Protein AF-A0A926ZAR1-F1 (afdb_monomer_lite)

Secondary structure (DSSP, 8-state):
------PPP--------------------PPPPHHHHSPSPPB-S--HHHHHHHHHTT---SEEEEEE-TTHHHH-EEEEEEESSSSSEEEEEEEGGGTEEEEEEP--TTS----

Structure (mmCIF, N/CA/C/O backbone):
data_AF-A0A926ZAR1-F1
#
_entry.id   AF-A0A926ZAR1-F1
#
loop_
_atom_site.group_PDB
_atom_site.id
_atom_site.type_symbol
_atom_site.label_atom_id
_atom_site.label_alt_id
_atom_site.label_comp_id
_atom_site.label_asym_id
_atom_site.label_entity_id
_atom_site.label_seq_id
_atom_site.pdbx_PDB_ins_code
_atom_site.Cartn_x
_atom_site.Cartn_y
_atom_site.Cartn_z
_atom_site.occupancy
_atom_site.B_iso_or_equiv
_atom_site.auth_seq_id
_atom_site.auth_comp_id
_atom_site.auth_asym_id
_atom_site.auth_atom_id
_atom_site.pdbx_PDB_model_num
ATOM 1 N N . MET A 1 1 ? -16.109 -22.751 -5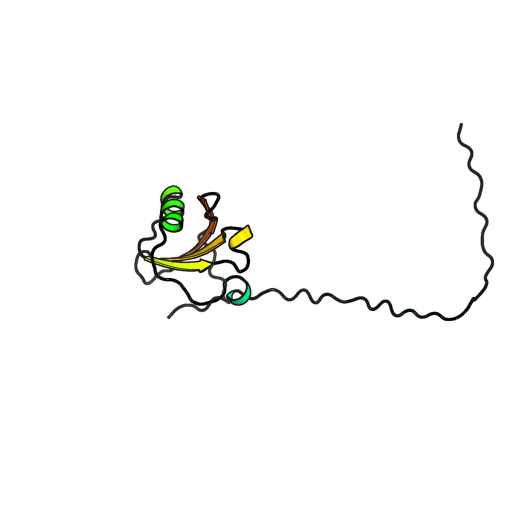6.546 1.00 42.16 1 MET A N 1
ATOM 2 C CA . MET A 1 1 ? -15.510 -23.879 -57.292 1.00 42.16 1 MET A CA 1
ATOM 3 C C . MET A 1 1 ? -14.174 -24.215 -56.650 1.00 42.16 1 MET A C 1
ATOM 5 O O . MET A 1 1 ? -13.251 -23.416 -56.722 1.00 42.16 1 MET A O 1
ATOM 9 N N . GLN A 1 2 ? -14.122 -25.330 -55.922 1.00 43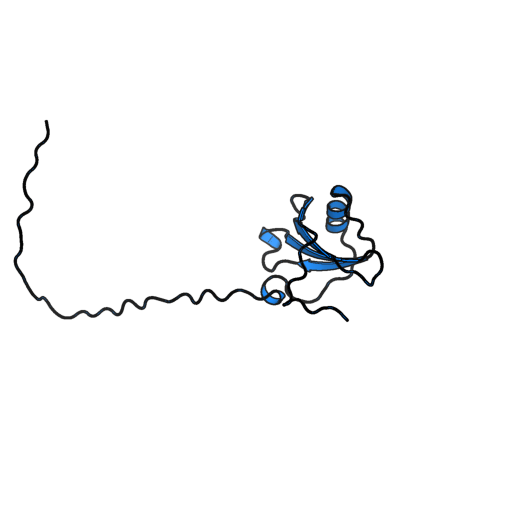.56 2 GLN A N 1
ATOM 10 C CA . GLN A 1 2 ? -12.925 -25.839 -55.253 1.00 43.56 2 GLN 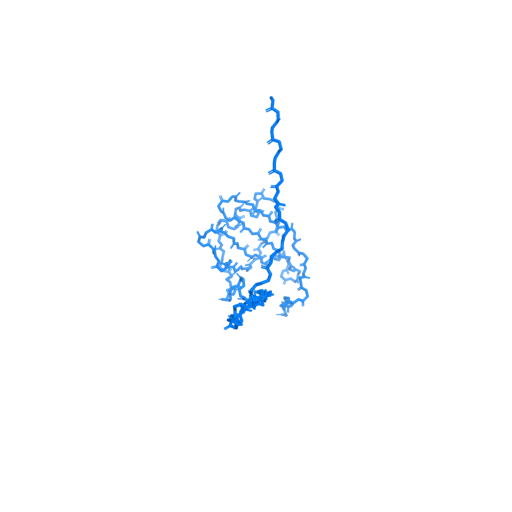A CA 1
ATOM 11 C C . GLN A 1 2 ? -12.021 -26.514 -56.289 1.00 43.56 2 GLN A C 1
ATOM 13 O O . GLN A 1 2 ? -12.515 -27.287 -57.109 1.00 43.56 2 GLN A O 1
ATOM 18 N N . LYS A 1 3 ? -10.711 -26.258 -56.248 1.00 42.03 3 LYS A N 1
ATOM 19 C CA . LYS A 1 3 ? -9.734 -27.067 -56.980 1.00 42.03 3 LYS A CA 1
ATOM 20 C C . LYS A 1 3 ? -8.654 -27.532 -56.014 1.00 42.03 3 LYS A C 1
ATOM 22 O O . LYS A 1 3 ? -7.737 -26.796 -55.675 1.00 42.03 3 LYS A O 1
ATOM 27 N N . ALA A 1 4 ? -8.842 -28.756 -55.539 1.00 46.53 4 ALA A N 1
ATOM 28 C CA . ALA A 1 4 ? -7.817 -29.545 -54.887 1.00 46.53 4 ALA A CA 1
ATOM 29 C C . ALA A 1 4 ? -6.833 -30.049 -55.950 1.00 46.53 4 ALA A C 1
ATOM 31 O O . ALA A 1 4 ? -7.262 -30.610 -56.957 1.00 46.53 4 ALA A O 1
ATOM 32 N N . THR A 1 5 ? -5.533 -29.898 -55.707 1.00 51.47 5 THR A N 1
ATOM 33 C CA . THR A 1 5 ? -4.490 -30.669 -56.395 1.00 51.47 5 THR A CA 1
ATOM 34 C C . THR A 1 5 ? -3.337 -30.949 -55.435 1.00 51.47 5 THR A C 1
ATOM 36 O O . THR A 1 5 ? -2.491 -30.095 -55.198 1.00 51.47 5 THR A O 1
ATOM 39 N N . ASN A 1 6 ? -3.383 -32.151 -54.858 1.00 43.41 6 ASN A N 1
ATOM 40 C CA . ASN A 1 6 ? -2.297 -33.124 -54.704 1.00 43.41 6 ASN A CA 1
ATOM 41 C C . ASN A 1 6 ? -0.868 -32.589 -54.502 1.00 43.41 6 ASN A C 1
ATOM 43 O O . ASN A 1 6 ? -0.210 -32.160 -55.447 1.00 43.41 6 ASN A O 1
ATOM 47 N N . PHE A 1 7 ? -0.362 -32.751 -53.278 1.00 43.50 7 PHE A N 1
ATOM 48 C CA . PHE A 1 7 ? 1.048 -32.599 -52.922 1.00 43.50 7 PHE A CA 1
ATOM 49 C C . PHE A 1 7 ? 1.712 -33.990 -52.936 1.00 43.50 7 PHE A C 1
ATOM 51 O O . PHE A 1 7 ? 1.273 -34.860 -52.177 1.00 43.50 7 PHE A O 1
ATOM 58 N N . PRO A 1 8 ? 2.706 -34.261 -53.804 1.00 52.62 8 PRO A N 1
ATOM 59 C CA . PRO A 1 8 ? 3.297 -35.583 -53.903 1.00 52.62 8 PRO A CA 1
ATOM 60 C C . PRO A 1 8 ? 4.355 -35.834 -52.825 1.00 52.62 8 PRO A C 1
ATOM 62 O O . PRO A 1 8 ? 5.035 -34.951 -52.308 1.00 52.62 8 PRO A O 1
ATOM 65 N N . TRP A 1 9 ? 4.441 -37.115 -52.513 1.00 41.00 9 TRP A N 1
ATOM 66 C CA . TRP A 1 9 ? 5.226 -37.783 -51.496 1.00 41.00 9 TRP A CA 1
ATOM 67 C C . TRP A 1 9 ? 6.714 -37.874 -51.896 1.00 41.00 9 TRP A C 1
ATOM 69 O O . TRP A 1 9 ? 7.018 -38.219 -53.031 1.00 41.00 9 TRP A O 1
ATOM 79 N N . ARG A 1 10 ? 7.604 -37.637 -50.919 1.00 46.75 10 ARG A N 1
ATOM 80 C CA . ARG A 1 10 ? 8.949 -38.223 -50.704 1.00 46.75 10 ARG A CA 1
ATOM 81 C C . ARG A 1 10 ? 9.940 -38.273 -51.879 1.00 46.75 10 ARG A C 1
ATOM 83 O O . ARG A 1 10 ? 9.787 -39.056 -52.805 1.00 46.75 10 ARG A O 1
ATOM 90 N N . SER A 1 11 ? 11.106 -37.658 -51.681 1.00 48.62 11 SER A N 1
ATOM 91 C CA . SER A 1 11 ? 12.387 -38.333 -51.935 1.00 48.62 11 SER A CA 1
ATOM 92 C C . SER A 1 11 ? 13.492 -37.717 -51.088 1.00 48.62 11 SER A C 1
ATOM 94 O O . SER A 1 11 ? 13.691 -36.506 -51.055 1.00 48.62 11 SER A O 1
ATOM 96 N N . SER A 1 12 ? 14.151 -38.602 -50.352 1.00 55.44 12 SER A N 1
ATOM 97 C CA . SER A 1 12 ? 15.255 -38.353 -49.444 1.00 55.44 12 SER A CA 1
ATOM 98 C C . SER A 1 12 ? 16.437 -37.707 -50.152 1.00 55.44 12 SER A C 1
ATOM 100 O O . SER A 1 12 ? 16.944 -38.257 -51.125 1.00 55.44 12 SER A O 1
ATOM 102 N N . VAL A 1 13 ? 16.962 -36.630 -49.574 1.00 55.12 13 VAL A N 1
ATOM 103 C CA . VAL A 1 13 ? 18.385 -36.319 -49.688 1.00 55.12 13 VAL A CA 1
ATOM 104 C C . VAL A 1 13 ? 18.877 -35.951 -48.293 1.00 55.12 13 VAL A C 1
ATOM 106 O O . VAL A 1 13 ? 18.523 -34.910 -47.744 1.00 55.12 13 VAL A O 1
ATOM 109 N N . CYS A 1 14 ? 19.655 -36.856 -47.696 1.00 50.53 14 CYS A N 1
ATOM 110 C CA . CYS A 1 14 ? 20.461 -36.585 -46.513 1.00 50.53 14 CYS A CA 1
ATOM 111 C C . CYS A 1 14 ? 21.520 -35.543 -46.884 1.00 50.53 14 CYS A C 1
ATOM 113 O O . CYS A 1 14 ? 22.617 -35.893 -47.312 1.00 50.53 14 CYS A O 1
ATOM 115 N N . PHE A 1 15 ? 21.189 -34.266 -46.722 1.00 48.56 15 PHE A N 1
ATOM 116 C CA . PHE A 1 15 ? 22.176 -33.199 -46.705 1.00 48.56 15 PHE A CA 1
ATOM 117 C C . PHE A 1 15 ? 22.531 -32.877 -45.253 1.00 48.56 15 PHE A C 1
ATOM 119 O O . PHE A 1 15 ? 21.759 -32.270 -44.522 1.00 48.56 15 PHE A O 1
ATOM 126 N N . LEU A 1 16 ? 23.706 -33.378 -44.872 1.00 47.19 16 LEU A N 1
ATOM 127 C CA . LEU A 1 16 ? 24.698 -32.733 -44.014 1.00 47.19 16 LEU A CA 1
ATOM 128 C C . LEU A 1 16 ? 24.185 -32.049 -42.732 1.00 47.19 16 LEU A C 1
ATOM 130 O O . LEU A 1 16 ? 23.745 -30.907 -42.733 1.00 47.19 16 LEU A O 1
ATOM 134 N N . LEU A 1 17 ? 24.371 -32.769 -41.620 1.00 51.12 17 LEU A N 1
ATOM 135 C CA . LEU A 1 17 ? 24.924 -32.281 -40.349 1.00 51.12 17 LEU A CA 1
ATOM 136 C C . LEU A 1 17 ? 25.028 -30.749 -40.203 1.00 51.12 17 LEU A C 1
ATOM 138 O O . LEU A 1 17 ? 26.083 -30.157 -40.408 1.00 51.12 17 LEU A O 1
ATOM 142 N N . ALA A 1 18 ? 23.959 -30.138 -39.709 1.00 53.75 18 ALA A N 1
ATOM 143 C CA . ALA A 1 18 ? 24.053 -28.954 -38.870 1.00 53.75 18 ALA A CA 1
ATOM 144 C C . ALA A 1 18 ? 23.188 -29.217 -37.638 1.00 53.75 18 ALA A C 1
ATOM 146 O O . ALA A 1 18 ? 22.014 -28.860 -37.576 1.00 53.75 18 ALA A O 1
ATOM 147 N N . ILE A 1 19 ? 23.768 -29.919 -36.664 1.00 56.94 19 ILE A N 1
ATOM 148 C CA . ILE A 1 19 ? 23.223 -29.990 -35.311 1.00 56.94 19 ILE A CA 1
ATOM 149 C C . ILE A 1 19 ? 23.408 -28.583 -34.743 1.00 56.94 19 ILE A C 1
ATOM 151 O O . ILE A 1 19 ? 24.422 -28.286 -34.121 1.00 56.94 19 ILE A O 1
ATOM 155 N N . VAL A 1 20 ? 22.481 -27.673 -35.033 1.00 60.72 20 VAL A N 1
ATOM 156 C CA . VAL A 1 20 ? 22.375 -26.440 -34.261 1.00 60.72 20 VAL A CA 1
ATOM 157 C C . VAL A 1 20 ? 21.841 -26.904 -32.914 1.00 60.72 20 VAL A C 1
ATOM 159 O O . VAL A 1 20 ? 20.702 -27.379 -32.872 1.00 60.72 20 VAL A O 1
ATOM 162 N N . PRO A 1 21 ? 22.615 -26.851 -31.814 1.00 52.34 21 PRO A N 1
ATOM 163 C CA . PRO A 1 21 ? 21.989 -27.013 -30.524 1.00 52.34 21 PRO A CA 1
ATOM 164 C C . PRO A 1 21 ? 21.001 -25.854 -30.438 1.00 52.34 21 PRO A C 1
ATOM 166 O O . PRO A 1 21 ? 21.402 -24.691 -30.366 1.00 52.34 21 PRO A O 1
ATOM 169 N N . LEU A 1 22 ? 19.699 -26.157 -30.487 1.00 57.84 22 LEU A N 1
ATOM 170 C CA . LEU A 1 22 ? 18.726 -25.291 -29.852 1.00 57.84 22 LEU A CA 1
ATOM 171 C C . LEU A 1 22 ? 19.185 -25.228 -28.397 1.00 57.84 22 LEU A C 1
ATOM 173 O O . LEU A 1 22 ? 18.844 -26.089 -27.585 1.00 57.84 22 LEU A O 1
ATOM 177 N N . LEU A 1 23 ? 20.013 -24.227 -28.092 1.00 57.47 23 LEU A N 1
ATOM 178 C CA . LEU A 1 23 ? 20.205 -23.676 -26.765 1.00 57.47 23 LEU A CA 1
ATOM 179 C C . LEU A 1 23 ? 18.828 -23.165 -26.362 1.00 57.47 23 LEU A C 1
ATOM 181 O O . LEU A 1 23 ? 18.501 -21.985 -26.468 1.00 57.47 23 LEU A O 1
ATOM 185 N N . THR A 1 24 ? 17.993 -24.126 -25.980 1.00 62.56 24 THR A N 1
ATOM 186 C CA . THR A 1 24 ? 16.739 -23.939 -25.290 1.00 62.56 24 THR A CA 1
ATOM 187 C C . THR A 1 24 ? 17.180 -23.291 -23.999 1.00 62.56 24 THR A C 1
ATOM 189 O O . THR A 1 24 ? 17.632 -23.955 -23.068 1.00 62.56 24 THR A O 1
ATOM 192 N N . THR A 1 25 ? 17.206 -21.963 -24.011 1.00 63.56 25 THR A N 1
ATOM 193 C CA . THR A 1 25 ? 17.470 -21.156 -22.836 1.00 63.56 25 THR A CA 1
ATOM 194 C C . THR A 1 25 ? 16.299 -21.439 -21.923 1.00 63.56 25 THR A C 1
ATOM 196 O O . THR A 1 25 ? 15.235 -20.834 -22.029 1.00 63.56 25 THR A O 1
ATOM 199 N N . CYS A 1 26 ? 16.478 -22.441 -21.068 1.00 61.38 26 CYS A N 1
ATOM 200 C CA . CYS A 1 26 ? 15.610 -22.677 -19.941 1.00 61.38 26 CYS A CA 1
ATOM 201 C C . CYS A 1 26 ? 15.719 -21.403 -19.104 1.00 61.38 26 CYS A C 1
ATOM 203 O O . CYS A 1 26 ? 16.695 -21.197 -18.382 1.00 61.38 26 CYS A O 1
ATOM 205 N N . ARG A 1 27 ? 14.775 -20.476 -19.289 1.00 64.81 27 ARG A N 1
ATOM 206 C CA . ARG A 1 27 ? 14.581 -19.374 -18.355 1.00 64.81 27 ARG A CA 1
ATOM 207 C C . ARG A 1 27 ? 14.174 -20.065 -17.062 1.00 64.81 27 ARG A C 1
ATOM 209 O O . ARG A 1 27 ? 13.041 -20.516 -16.928 1.00 64.81 27 ARG A O 1
ATOM 216 N N . LEU A 1 28 ? 15.132 -20.240 -16.155 1.00 62.44 28 LEU A N 1
ATOM 217 C CA . LEU A 1 28 ? 14.830 -20.625 -14.790 1.00 62.44 28 LEU A CA 1
ATOM 218 C C . LEU A 1 28 ? 13.956 -19.498 -14.241 1.00 62.44 28 LEU A C 1
ATOM 220 O O . LEU A 1 28 ? 14.456 -18.414 -13.938 1.00 62.44 28 LEU A O 1
ATOM 224 N N . ASN A 1 29 ? 12.645 -19.724 -14.196 1.00 68.19 29 ASN A N 1
ATOM 225 C CA . ASN A 1 29 ? 11.705 -18.806 -13.572 1.00 68.19 29 ASN A CA 1
ATOM 226 C C . ASN A 1 29 ? 11.934 -18.887 -12.064 1.00 68.19 29 ASN A C 1
ATOM 228 O O . ASN A 1 29 ? 11.259 -19.620 -11.345 1.00 68.19 29 ASN A O 1
ATOM 232 N N . ARG A 1 30 ? 12.960 -18.174 -11.597 1.00 82.19 30 ARG A N 1
ATOM 233 C CA . ARG A 1 30 ? 13.195 -17.957 -10.179 1.00 82.19 30 ARG A CA 1
ATOM 234 C C . ARG A 1 30 ? 12.062 -17.078 -9.662 1.00 82.19 30 ARG A C 1
ATOM 236 O O . ARG A 1 30 ? 11.887 -15.959 -10.140 1.00 82.19 30 ARG A O 1
ATOM 243 N N . ALA A 1 31 ? 11.307 -17.588 -8.694 1.00 81.31 31 ALA A N 1
ATOM 244 C CA . ALA A 1 31 ? 10.401 -16.756 -7.919 1.00 81.31 31 ALA A CA 1
ATOM 245 C C . ALA A 1 31 ? 11.232 -15.685 -7.197 1.00 81.31 31 ALA A C 1
ATOM 247 O O . ALA A 1 31 ? 12.212 -16.018 -6.526 1.00 81.31 31 ALA A O 1
ATOM 248 N N . MET A 1 32 ? 10.876 -14.414 -7.387 1.00 84.88 32 MET A N 1
ATOM 249 C CA . MET A 1 32 ? 11.508 -13.322 -6.650 1.00 84.88 32 MET A CA 1
ATOM 250 C C . MET A 1 32 ? 11.124 -13.416 -5.176 1.00 84.88 32 MET A C 1
ATOM 252 O O . MET A 1 32 ? 9.988 -13.757 -4.844 1.00 84.88 32 MET A O 1
ATOM 256 N N . THR A 1 33 ? 12.076 -13.125 -4.296 1.00 89.06 33 THR A N 1
ATOM 257 C CA . THR A 1 33 ? 11.823 -13.086 -2.853 1.00 89.06 33 THR A CA 1
ATOM 258 C C . THR A 1 33 ? 11.122 -11.786 -2.462 1.00 89.06 33 THR A C 1
ATOM 260 O O . THR A 1 33 ? 11.142 -10.801 -3.204 1.00 89.06 33 THR A O 1
ATOM 263 N N . PHE A 1 34 ? 10.527 -11.744 -1.267 1.00 88.69 34 PHE A N 1
ATOM 264 C CA . PHE A 1 34 ? 9.911 -10.519 -0.756 1.00 88.69 34 PHE A CA 1
ATOM 265 C C . PHE A 1 34 ? 10.884 -9.337 -0.734 1.00 88.69 34 PHE A C 1
ATOM 267 O O . PHE A 1 34 ? 10.513 -8.252 -1.160 1.00 88.69 34 PHE A O 1
ATOM 274 N N . ASP A 1 35 ? 12.125 -9.536 -0.287 1.00 91.81 35 ASP A N 1
ATOM 275 C CA . ASP A 1 35 ? 13.122 -8.459 -0.235 1.00 91.81 35 ASP A CA 1
ATOM 276 C C . ASP A 1 35 ? 13.596 -8.011 -1.628 1.00 91.81 35 ASP A C 1
ATOM 278 O O . ASP A 1 35 ? 14.121 -6.910 -1.767 1.00 91.81 35 ASP A O 1
ATOM 282 N N . GLU A 1 36 ? 13.403 -8.824 -2.669 1.00 92.56 36 GLU A N 1
ATOM 283 C CA . GLU A 1 36 ? 13.640 -8.401 -4.053 1.00 92.56 36 GLU A CA 1
ATOM 284 C C . GLU A 1 36 ? 12.472 -7.568 -4.591 1.00 92.56 36 GLU A C 1
ATOM 286 O O . GLU A 1 36 ? 12.689 -6.574 -5.279 1.00 92.56 36 GLU A O 1
ATOM 291 N N . ILE A 1 37 ? 11.235 -7.943 -4.255 1.00 94.00 37 ILE A N 1
ATOM 292 C CA . ILE A 1 37 ? 10.022 -7.239 -4.694 1.00 94.00 37 ILE A CA 1
ATOM 293 C C . ILE A 1 37 ? 9.817 -5.941 -3.898 1.00 94.00 37 ILE A C 1
ATOM 295 O O . ILE A 1 37 ? 9.459 -4.913 -4.470 1.00 94.00 37 ILE A O 1
ATOM 299 N N . TYR A 1 38 ? 10.071 -5.968 -2.593 1.00 94.38 38 TYR A N 1
ATOM 300 C CA . TYR A 1 38 ? 9.935 -4.860 -1.650 1.00 94.38 38 TYR A CA 1
ATOM 301 C C . TYR A 1 38 ? 11.263 -4.646 -0.916 1.00 94.38 38 TYR A C 1
ATOM 303 O O . TYR A 1 38 ? 11.434 -5.089 0.231 1.00 94.38 38 TYR A O 1
ATOM 311 N N . PRO A 1 39 ? 12.219 -3.959 -1.560 1.00 94.62 39 PRO A N 1
ATOM 312 C CA . PRO A 1 39 ? 13.555 -3.798 -1.016 1.00 94.62 39 PRO A CA 1
ATOM 313 C C . PRO A 1 39 ? 13.564 -3.060 0.331 1.00 94.62 39 PRO A C 1
ATOM 315 O O . PRO A 1 39 ? 12.761 -2.143 0.552 1.00 94.62 39 PRO A O 1
ATOM 318 N N . PRO A 1 40 ? 14.472 -3.438 1.249 1.00 93.31 40 PRO A N 1
ATOM 319 C CA . PRO A 1 40 ? 14.697 -2.705 2.490 1.00 93.31 40 PRO A CA 1
ATOM 320 C C . PRO A 1 40 ? 15.213 -1.273 2.222 1.00 93.31 40 PRO A C 1
ATOM 322 O O . PRO A 1 40 ? 15.711 -0.985 1.132 1.00 93.31 40 PRO A O 1
ATOM 325 N N . PRO A 1 41 ? 15.159 -0.364 3.216 1.00 93.25 41 PRO A N 1
ATOM 326 C CA . PRO A 1 41 ? 14.666 -0.560 4.581 1.00 93.25 41 PRO A CA 1
ATOM 327 C C . PRO A 1 41 ? 13.154 -0.328 4.720 1.00 93.25 41 PRO A C 1
ATOM 329 O O . PRO A 1 41 ? 12.510 0.298 3.878 1.00 93.25 41 PRO A O 1
ATOM 332 N N . TRP A 1 42 ? 12.595 -0.790 5.841 1.00 93.19 42 TRP A N 1
ATOM 333 C CA . TRP A 1 42 ? 11.269 -0.354 6.276 1.00 93.19 42 TRP A CA 1
ATOM 334 C C . TRP A 1 42 ? 11.274 1.147 6.561 1.00 93.19 42 TRP A C 1
ATOM 336 O O . TRP A 1 42 ? 12.178 1.663 7.217 1.00 93.19 42 TRP A O 1
ATOM 346 N N . LYS A 1 43 ? 10.251 1.846 6.074 1.00 95.31 43 LYS A N 1
ATOM 347 C CA . LYS A 1 43 ? 10.016 3.255 6.380 1.00 95.31 43 LYS A CA 1
ATOM 348 C C . LYS A 1 43 ? 8.918 3.361 7.425 1.00 95.31 43 LYS A C 1
ATOM 350 O O . LYS A 1 43 ? 7.837 2.822 7.224 1.00 95.31 43 LYS A O 1
ATOM 355 N N . GLU A 1 44 ? 9.190 4.083 8.504 1.00 91.56 44 GLU A N 1
ATOM 356 C CA . GLU A 1 44 ? 8.241 4.302 9.611 1.00 91.56 44 GLU A CA 1
ATOM 357 C C . GLU A 1 44 ? 7.636 5.712 9.596 1.00 91.56 44 GLU A C 1
ATOM 359 O O . GLU A 1 44 ? 6.687 6.010 10.314 1.00 91.56 44 GLU A O 1
ATOM 364 N N . LYS A 1 45 ? 8.162 6.600 8.743 1.00 90.00 45 LYS A N 1
ATOM 365 C CA . LYS A 1 45 ? 7.605 7.941 8.563 1.00 90.00 45 LYS A CA 1
ATOM 366 C C . LYS A 1 45 ? 6.212 7.846 7.939 1.00 90.00 45 LYS A C 1
ATOM 368 O O . LYS A 1 45 ? 6.037 7.158 6.929 1.00 90.00 45 LYS A O 1
ATOM 373 N N . SER A 1 46 ? 5.263 8.602 8.490 1.00 86.50 46 SER A N 1
ATOM 374 C CA . SER A 1 46 ? 3.924 8.716 7.918 1.00 86.50 46 SER A CA 1
ATOM 375 C C . SER A 1 46 ? 3.972 9.280 6.494 1.00 86.50 46 SER A C 1
ATOM 377 O O . SER A 1 46 ? 4.771 10.160 6.158 1.00 86.50 46 SER A O 1
ATOM 379 N N . ASN A 1 47 ? 3.107 8.744 5.643 1.00 93.81 47 ASN A N 1
ATOM 380 C CA . ASN A 1 47 ? 2.893 9.178 4.276 1.00 93.81 47 ASN A CA 1
ATOM 381 C C . ASN A 1 47 ? 1.403 9.500 4.103 1.00 93.81 47 ASN A C 1
ATOM 383 O O . ASN A 1 47 ? 0.554 8.629 4.295 1.00 93.81 47 ASN A O 1
ATOM 387 N N . GLY A 1 48 ? 1.096 10.750 3.749 1.00 94.56 48 GLY A N 1
ATOM 388 C CA . GLY A 1 48 ? -0.280 11.230 3.613 1.00 94.56 48 GLY A CA 1
ATOM 389 C C . GLY A 1 48 ? -1.099 10.424 2.606 1.00 94.56 48 GLY A C 1
ATOM 390 O O . GLY A 1 48 ? -2.242 10.091 2.896 1.00 94.56 48 GLY A O 1
ATOM 391 N N . ASP A 1 49 ? -0.506 10.022 1.481 1.00 95.44 49 ASP A N 1
ATOM 392 C CA . ASP A 1 49 ? -1.218 9.262 0.448 1.00 95.44 49 ASP A CA 1
ATOM 393 C C . ASP A 1 49 ? -1.597 7.861 0.929 1.00 95.44 49 ASP A C 1
ATOM 395 O O . ASP A 1 49 ? -2.715 7.399 0.696 1.00 95.44 49 ASP A O 1
ATOM 399 N N . ILE A 1 50 ? -0.689 7.208 1.663 1.00 96.31 50 ILE A N 1
ATOM 400 C CA . ILE A 1 50 ? -0.946 5.900 2.275 1.00 96.31 50 ILE A CA 1
ATOM 401 C C . ILE A 1 50 ? -2.055 6.030 3.320 1.00 96.31 50 ILE A C 1
ATOM 403 O O . ILE A 1 50 ? -3.014 5.261 3.296 1.00 96.31 50 ILE A O 1
ATOM 407 N N . SER A 1 51 ? -1.958 7.021 4.210 1.00 94.88 51 SER A N 1
ATOM 408 C CA . SER A 1 51 ? -2.969 7.258 5.244 1.00 94.88 51 SER A CA 1
ATOM 409 C C . SER A 1 51 ? -4.346 7.556 4.643 1.00 94.88 51 SER A C 1
ATOM 411 O O . SER A 1 51 ? -5.348 7.017 5.112 1.00 94.88 51 SER A O 1
ATOM 413 N N . ASN A 1 52 ? -4.400 8.363 3.581 1.00 94.94 52 ASN A N 1
ATOM 414 C CA . ASN A 1 52 ? -5.640 8.697 2.883 1.00 94.94 52 ASN A CA 1
ATOM 415 C C . ASN A 1 52 ? -6.257 7.461 2.221 1.00 94.94 52 ASN A C 1
ATOM 417 O O . ASN A 1 52 ? -7.456 7.235 2.366 1.00 94.94 52 ASN A O 1
ATOM 421 N N . ALA A 1 53 ? -5.445 6.628 1.558 1.00 96.25 53 ALA A N 1
ATOM 422 C CA . ALA A 1 53 ? -5.911 5.377 0.967 1.00 96.25 53 ALA A CA 1
ATOM 423 C C . ALA A 1 53 ? -6.475 4.424 2.033 1.00 96.25 53 ALA A C 1
ATOM 425 O O . ALA A 1 53 ? -7.595 3.943 1.898 1.00 96.25 53 ALA A O 1
ATOM 426 N N . LEU A 1 54 ? -5.750 4.191 3.128 1.00 95.06 54 LEU A N 1
ATOM 427 C CA . LEU A 1 54 ? -6.218 3.315 4.209 1.00 95.06 54 LEU A CA 1
ATOM 428 C C . LEU A 1 54 ? -7.515 3.834 4.848 1.00 95.06 54 LEU A C 1
ATOM 430 O O . LEU A 1 54 ? -8.441 3.058 5.081 1.00 95.06 54 LEU A O 1
ATOM 434 N N . THR A 1 55 ? -7.613 5.149 5.064 1.00 94.31 55 THR A N 1
ATOM 435 C CA . THR A 1 55 ? -8.809 5.788 5.635 1.00 94.31 55 THR A CA 1
ATOM 436 C C . THR A 1 55 ? -10.012 5.670 4.702 1.00 94.31 55 THR A C 1
ATOM 438 O O . THR A 1 55 ? -11.099 5.324 5.157 1.00 94.31 55 THR A O 1
ATOM 441 N N . ALA A 1 56 ? -9.826 5.882 3.394 1.00 94.00 56 ALA A N 1
ATOM 442 C CA . ALA A 1 56 ? -10.893 5.746 2.401 1.00 94.00 56 ALA A CA 1
ATOM 443 C C . ALA A 1 56 ? -11.487 4.325 2.349 1.00 94.00 56 ALA A C 1
ATOM 445 O O . ALA A 1 56 ? -12.654 4.157 2.005 1.00 94.00 56 ALA A O 1
ATOM 446 N N . HIS A 1 57 ? -10.702 3.313 2.731 1.00 95.25 57 HIS A N 1
ATOM 447 C CA . HIS A 1 57 ? -11.127 1.912 2.815 1.00 95.25 57 HIS A CA 1
ATOM 448 C C . HIS A 1 57 ? -11.484 1.462 4.241 1.00 95.25 57 HIS A C 1
ATOM 450 O O . HIS A 1 57 ? -11.651 0.269 4.479 1.00 95.25 57 HIS A O 1
ATOM 456 N N . ASN A 1 58 ? -11.635 2.395 5.190 1.00 94.38 58 ASN A N 1
ATOM 457 C CA . ASN A 1 58 ? -11.955 2.123 6.599 1.00 94.38 58 ASN A CA 1
ATOM 458 C C . ASN A 1 58 ? -10.987 1.131 7.275 1.00 94.38 58 ASN A C 1
ATOM 460 O O . ASN A 1 58 ? -11.397 0.340 8.124 1.00 94.38 58 ASN A O 1
ATOM 464 N N . VAL A 1 59 ? -9.702 1.163 6.909 1.00 92.81 59 VAL A N 1
ATOM 465 C CA . VAL A 1 59 ? -8.667 0.319 7.520 1.00 92.81 59 VAL A CA 1
ATOM 466 C C . VAL A 1 59 ? -8.063 1.058 8.723 1.00 92.81 59 VAL A C 1
ATOM 468 O O . VAL A 1 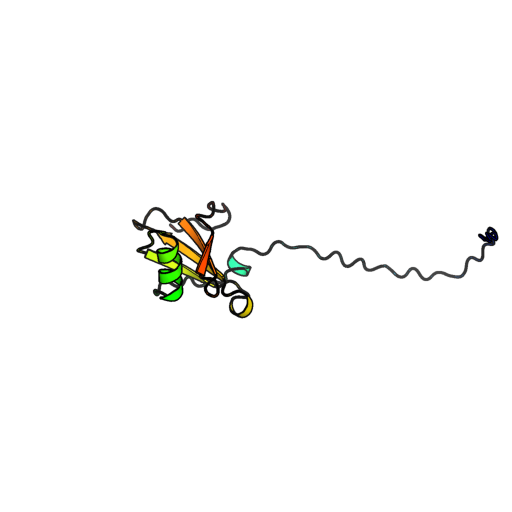59 ? -7.312 2.019 8.527 1.00 92.81 59 VAL A O 1
ATOM 471 N N . PRO A 1 60 ? -8.350 0.645 9.975 1.00 89.19 60 PRO A N 1
ATOM 472 C CA . PRO A 1 60 ? -7.821 1.314 11.159 1.00 89.19 60 PRO A CA 1
ATOM 473 C C . PRO A 1 60 ? -6.323 1.027 11.297 1.00 89.19 60 PRO A C 1
ATOM 475 O O . PRO A 1 60 ? -5.921 -0.076 11.665 1.00 89.19 60 PRO A O 1
ATOM 478 N N . CYS A 1 61 ? -5.497 2.031 10.994 1.00 90.19 61 CYS A N 1
ATOM 479 C CA . CYS A 1 61 ? -4.049 1.875 10.932 1.00 90.19 61 CYS A CA 1
ATOM 480 C C . CYS A 1 61 ? -3.274 3.019 11.606 1.00 90.19 61 CYS A C 1
ATOM 482 O O . CYS A 1 61 ? -2.664 3.845 10.924 1.00 90.19 61 CYS A O 1
ATOM 484 N N . PRO A 1 62 ? -3.301 3.102 12.948 1.00 88.69 62 PRO A N 1
ATOM 485 C CA . PRO A 1 62 ? -2.648 4.189 13.675 1.00 88.69 62 PRO A CA 1
ATOM 486 C C . PRO A 1 62 ? -1.118 4.119 13.596 1.00 88.69 62 PRO A C 1
ATOM 488 O O . PRO A 1 62 ? -0.453 5.151 13.648 1.00 88.69 62 PRO A O 1
ATOM 491 N N . GLN A 1 63 ? -0.556 2.915 13.464 1.00 89.94 63 GLN A N 1
ATOM 492 C CA . GLN A 1 63 ? 0.879 2.688 13.349 1.00 89.94 63 GLN A CA 1
ATOM 493 C C . GLN A 1 63 ? 1.145 1.808 12.136 1.00 89.94 63 GLN A C 1
ATOM 495 O O . GLN A 1 63 ? 0.596 0.712 12.019 1.00 89.94 63 GLN A O 1
ATOM 500 N N . TYR A 1 64 ? 2.000 2.271 11.229 1.00 93.31 64 TYR A N 1
ATOM 501 C CA . TYR A 1 64 ? 2.430 1.454 10.108 1.00 93.31 64 TYR A CA 1
ATOM 502 C C . TYR A 1 64 ? 3.874 1.706 9.723 1.00 93.31 64 TYR A C 1
ATOM 504 O O . TYR A 1 64 ? 4.427 2.790 9.900 1.00 93.31 64 TYR A O 1
ATOM 512 N N . ARG A 1 65 ? 4.452 0.677 9.115 1.00 94.44 65 ARG A N 1
ATOM 513 C CA . ARG A 1 65 ? 5.708 0.746 8.379 1.00 94.44 65 ARG A CA 1
ATOM 514 C C . ARG A 1 65 ? 5.469 0.278 6.955 1.00 94.44 65 ARG A C 1
ATOM 516 O O . ARG A 1 65 ? 4.579 -0.533 6.707 1.00 94.44 65 ARG A O 1
ATOM 523 N N . TRP A 1 66 ? 6.248 0.777 6.011 1.00 95.31 66 TRP A N 1
ATOM 524 C CA . TRP A 1 66 ? 6.005 0.504 4.600 1.00 95.31 66 TRP A CA 1
ATOM 525 C C . TRP A 1 66 ? 7.287 0.330 3.791 1.00 95.31 66 TRP A C 1
ATOM 527 O O . TRP A 1 66 ? 8.348 0.851 4.144 1.00 95.31 66 TRP A O 1
ATOM 537 N N . ARG A 1 67 ? 7.174 -0.409 2.686 1.00 95.88 67 ARG A N 1
ATOM 538 C CA . ARG A 1 67 ? 8.207 -0.575 1.660 1.00 95.88 67 ARG A CA 1
ATOM 539 C C . ARG A 1 67 ? 7.592 -0.383 0.285 1.00 95.88 67 ARG A C 1
ATOM 541 O O . ARG A 1 67 ? 6.453 -0.763 0.039 1.00 95.88 67 ARG A O 1
ATOM 548 N N . ARG A 1 68 ? 8.354 0.229 -0.613 1.00 96.81 68 ARG A N 1
ATOM 549 C CA . ARG A 1 68 ? 7.919 0.428 -1.997 1.00 96.81 68 ARG A CA 1
ATOM 550 C C . ARG A 1 68 ? 8.181 -0.834 -2.797 1.00 96.81 68 ARG A C 1
ATOM 552 O O . ARG A 1 68 ? 9.197 -1.482 -2.566 1.00 96.81 68 ARG A O 1
ATOM 559 N N . HIS A 1 69 ? 7.298 -1.136 -3.738 1.00 96.62 69 HIS A N 1
ATOM 560 C CA . HIS A 1 69 ? 7.575 -2.135 -4.757 1.00 96.62 69 HIS A CA 1
ATOM 561 C C . HIS A 1 69 ? 8.817 -1.725 -5.577 1.00 96.62 69 HIS A C 1
ATOM 563 O O . HIS A 1 69 ? 9.071 -0.532 -5.770 1.00 96.62 69 HIS A O 1
ATOM 569 N N . ILE A 1 70 ? 9.587 -2.688 -6.085 1.00 96.31 70 ILE A N 1
ATOM 570 C CA . ILE A 1 70 ? 10.806 -2.446 -6.877 1.00 96.31 70 ILE A CA 1
ATOM 571 C C . ILE A 1 70 ? 10.533 -1.572 -8.114 1.00 96.31 70 ILE A C 1
ATOM 573 O O . ILE A 1 70 ? 11.351 -0.737 -8.484 1.00 96.31 70 ILE A O 1
ATOM 577 N N . ASN A 1 71 ? 9.327 -1.688 -8.676 1.00 95.50 71 ASN A N 1
ATOM 578 C CA . ASN A 1 71 ? 8.822 -0.898 -9.805 1.00 95.50 71 ASN A CA 1
ATOM 579 C C . ASN A 1 71 ? 7.810 0.177 -9.361 1.00 95.50 71 ASN A C 1
ATOM 581 O O . ASN A 1 71 ? 6.744 0.341 -9.964 1.00 95.50 71 ASN A O 1
ATOM 585 N N . PHE A 1 72 ? 8.075 0.855 -8.242 1.00 95.81 72 PHE A N 1
ATOM 586 C CA . PHE A 1 72 ? 7.155 1.850 -7.680 1.00 95.81 72 PHE A CA 1
ATOM 587 C C . PHE A 1 72 ? 6.837 2.991 -8.646 1.00 95.81 72 PHE A C 1
ATOM 589 O O . PHE A 1 72 ? 5.694 3.417 -8.707 1.00 95.81 72 PHE A O 1
ATOM 596 N N . GLU A 1 73 ? 7.804 3.454 -9.437 1.00 95.88 73 GLU A N 1
ATOM 597 C CA . GLU A 1 73 ? 7.583 4.579 -10.357 1.00 95.88 73 GLU A CA 1
ATOM 598 C C . GLU A 1 73 ? 6.547 4.252 -11.450 1.00 95.88 73 GLU A C 1
ATOM 600 O O . GLU A 1 73 ? 5.886 5.146 -11.967 1.00 95.88 73 GLU A O 1
ATOM 605 N N . GLN A 1 74 ? 6.365 2.969 -11.785 1.00 95.88 74 GLN A N 1
ATOM 606 C CA . GLN A 1 74 ? 5.373 2.522 -12.767 1.00 95.88 74 GLN A CA 1
ATOM 607 C C . GLN A 1 74 ? 4.040 2.108 -12.130 1.00 95.88 74 GLN A C 1
ATOM 609 O O . GLN A 1 74 ? 2.991 2.235 -12.755 1.00 95.88 74 GLN A O 1
ATOM 614 N N . THR A 1 75 ? 4.078 1.566 -10.913 1.00 95.50 75 THR A N 1
ATOM 615 C CA . THR A 1 75 ? 2.914 0.924 -10.271 1.00 95.50 75 THR A CA 1
ATOM 616 C C . THR A 1 75 ? 2.280 1.774 -9.173 1.00 95.50 75 THR A C 1
ATOM 618 O O . THR A 1 75 ? 1.091 1.643 -8.888 1.00 95.50 75 THR A O 1
ATOM 621 N N . GLY A 1 76 ? 3.078 2.622 -8.524 1.00 96.25 76 GLY A N 1
ATOM 622 C CA . GLY A 1 76 ? 2.736 3.303 -7.281 1.00 96.25 76 GLY A CA 1
ATOM 623 C C . GLY A 1 76 ? 2.383 2.349 -6.136 1.00 96.25 76 GLY A C 1
ATOM 624 O O . GLY A 1 76 ? 1.661 2.736 -5.217 1.00 96.25 76 GLY A O 1
ATOM 625 N N . GLU A 1 77 ? 2.847 1.098 -6.206 1.00 97.44 77 GLU A N 1
ATOM 626 C CA . GLU A 1 77 ? 2.510 0.047 -5.253 1.00 97.44 77 GLU A CA 1
ATOM 627 C C . GLU A 1 77 ? 3.407 0.088 -4.011 1.00 97.44 77 GLU A C 1
ATOM 629 O O . GLU A 1 77 ? 4.641 0.153 -4.079 1.00 97.44 77 GLU A O 1
ATOM 634 N N . VAL A 1 78 ? 2.768 0.010 -2.850 1.00 96.62 78 VAL A N 1
ATOM 635 C CA . VAL A 1 78 ? 3.421 0.025 -1.549 1.00 96.62 78 VAL A CA 1
ATOM 636 C C . VAL A 1 78 ? 2.915 -1.133 -0.706 1.00 96.62 78 VAL A C 1
ATOM 638 O O . VAL A 1 78 ? 1.711 -1.303 -0.533 1.00 96.62 78 VAL A O 1
ATOM 641 N N . PHE A 1 79 ? 3.842 -1.882 -0.120 1.00 95.88 79 PHE A N 1
ATOM 642 C CA . PHE A 1 79 ? 3.537 -2.843 0.928 1.00 95.88 79 PHE A CA 1
ATOM 643 C C . PHE A 1 79 ? 3.516 -2.130 2.276 1.00 95.88 79 PHE A C 1
ATOM 645 O O . PHE A 1 79 ? 4.497 -1.495 2.673 1.00 95.88 79 PHE A O 1
ATOM 652 N N . VAL A 1 80 ? 2.403 -2.245 2.989 1.00 95.25 80 VAL A N 1
ATOM 653 C CA . VAL A 1 80 ? 2.156 -1.605 4.278 1.00 95.25 80 VAL A CA 1
ATOM 654 C C . VAL A 1 80 ? 1.952 -2.683 5.326 1.00 95.25 80 VAL A C 1
ATOM 656 O O . VAL A 1 80 ? 1.082 -3.535 5.197 1.00 95.25 80 VAL A O 1
ATOM 659 N N . HIS A 1 81 ? 2.733 -2.621 6.393 1.00 92.62 81 HIS A N 1
ATOM 660 C CA . HIS A 1 81 ? 2.544 -3.430 7.582 1.00 92.62 81 HIS A CA 1
ATOM 661 C C . HIS A 1 81 ? 1.945 -2.537 8.660 1.00 92.62 81 HIS A C 1
ATOM 663 O O . HIS A 1 81 ? 2.548 -1.541 9.056 1.00 92.62 81 HIS A O 1
ATOM 669 N N . CYS A 1 82 ? 0.746 -2.883 9.095 1.00 91.25 82 CYS A N 1
ATOM 670 C CA . CYS A 1 82 ? -0.126 -2.049 9.895 1.00 91.25 82 CYS A CA 1
ATOM 671 C C . CYS A 1 82 ? -0.415 -2.696 11.246 1.00 91.25 82 CYS A C 1
ATOM 673 O O . CYS A 1 82 ? -0.744 -3.879 11.286 1.00 91.25 82 CYS A O 1
ATOM 675 N N . SER A 1 83 ? -0.375 -1.931 12.333 1.00 89.44 83 SER A N 1
ATOM 676 C CA . SER A 1 83 ? -0.782 -2.391 13.657 1.00 89.44 83 SER A CA 1
ATOM 677 C C . SER A 1 83 ? -1.701 -1.390 14.339 1.00 89.44 83 SER A C 1
ATOM 679 O O . SER A 1 83 ? -1.491 -0.179 14.276 1.00 89.44 83 SER A O 1
ATOM 681 N N . THR A 1 84 ? -2.718 -1.907 15.024 1.00 87.25 84 THR A N 1
ATOM 682 C CA . THR A 1 84 ? -3.595 -1.112 15.894 1.00 87.25 84 THR A CA 1
ATOM 683 C C . THR A 1 84 ? -3.035 -0.971 17.304 1.00 87.25 84 THR A C 1
ATOM 685 O O . THR A 1 84 ? -3.193 0.079 17.915 1.00 87.25 84 THR A O 1
ATOM 688 N N . ASN A 1 85 ? -2.350 -2.008 17.797 1.00 84.50 85 ASN A N 1
ATOM 689 C CA . ASN A 1 85 ? -1.922 -2.131 19.196 1.00 84.50 85 ASN A CA 1
ATOM 690 C C . ASN A 1 85 ? -0.404 -2.359 19.344 1.00 84.50 85 ASN A C 1
ATOM 692 O O . ASN A 1 85 ? 0.059 -2.760 20.407 1.00 84.50 85 ASN A O 1
ATOM 696 N N . GLY A 1 86 ? 0.367 -2.244 18.263 1.00 79.69 86 GLY A N 1
ATOM 697 C CA . GLY A 1 86 ? 1.799 -2.570 18.211 1.00 79.69 86 GLY A CA 1
ATOM 698 C C . GLY A 1 86 ? 2.137 -4.069 18.246 1.00 79.69 86 GLY A C 1
ATOM 699 O O . GLY A 1 86 ? 3.252 -4.443 17.898 1.00 79.69 86 GLY A O 1
ATOM 700 N N . SER A 1 87 ? 1.193 -4.936 18.636 1.00 77.94 87 SER A N 1
ATOM 701 C CA . SER A 1 87 ? 1.420 -6.387 18.788 1.00 77.94 87 SER A CA 1
ATOM 702 C C . SER A 1 87 ? 0.915 -7.217 17.606 1.00 77.94 87 SER A C 1
ATOM 704 O O . SER A 1 87 ? 1.604 -8.114 17.135 1.00 77.94 87 SER A O 1
ATOM 706 N N . ASN A 1 88 ? -0.286 -6.917 17.101 1.00 83.12 88 ASN A N 1
ATOM 707 C CA . ASN A 1 88 ? -0.861 -7.621 15.955 1.00 83.12 88 ASN A CA 1
ATOM 708 C C . ASN A 1 88 ? -0.615 -6.798 14.704 1.00 83.12 88 ASN A C 1
ATOM 710 O O . ASN A 1 88 ? -1.062 -5.649 14.635 1.00 83.12 88 ASN A O 1
ATOM 714 N N . TRP A 1 89 ? 0.084 -7.374 13.734 1.00 85.69 89 TRP A N 1
ATOM 715 C CA . TRP A 1 89 ? 0.377 -6.690 12.492 1.00 85.69 89 TRP A CA 1
ATOM 716 C C . TRP A 1 89 ? -0.286 -7.369 11.301 1.00 85.69 89 TRP A C 1
ATOM 718 O O . TRP A 1 89 ? -0.181 -8.577 11.115 1.00 85.69 89 TRP A O 1
ATOM 728 N N . ASN A 1 90 ? -0.942 -6.556 10.484 1.00 90.88 90 ASN A N 1
ATOM 729 C CA . ASN A 1 90 ? -1.614 -6.960 9.262 1.00 90.88 90 ASN A CA 1
ATOM 730 C C . ASN A 1 90 ? -0.917 -6.318 8.064 1.00 90.88 90 ASN A C 1
ATOM 732 O O . ASN A 1 90 ? -0.566 -5.136 8.096 1.00 90.88 90 ASN A O 1
ATOM 736 N N . ALA A 1 91 ? -0.737 -7.086 6.998 1.00 92.25 91 ALA A N 1
ATOM 737 C CA . ALA A 1 91 ? -0.139 -6.606 5.763 1.00 92.25 91 ALA A CA 1
ATOM 738 C C . ALA A 1 91 ? -1.208 -6.135 4.770 1.00 92.25 91 ALA A C 1
ATOM 740 O O . ALA A 1 91 ? -2.261 -6.753 4.641 1.00 92.25 91 ALA A O 1
ATOM 741 N N . TYR A 1 92 ? -0.921 -5.066 4.037 1.00 95.06 92 TYR A N 1
ATOM 742 C CA . TYR A 1 92 ? -1.775 -4.505 2.995 1.00 95.06 92 TYR A CA 1
ATOM 743 C C . TYR A 1 92 ? -0.924 -4.079 1.800 1.00 95.06 92 TYR A C 1
ATOM 745 O O . TYR A 1 92 ? 0.205 -3.619 1.969 1.00 95.06 92 TYR A O 1
ATOM 753 N N . LEU A 1 93 ? -1.481 -4.170 0.596 1.00 96.12 93 LEU A N 1
ATOM 754 C CA . LEU A 1 93 ? -0.952 -3.493 -0.586 1.00 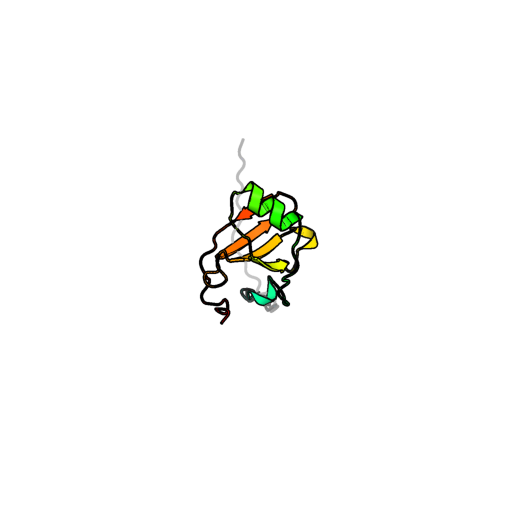96.12 93 LEU A CA 1
ATOM 755 C C . LEU A 1 93 ? -1.760 -2.233 -0.832 1.00 96.12 93 LEU A C 1
ATOM 757 O O . LEU A 1 93 ? -2.990 -2.272 -0.863 1.00 96.12 93 LEU A O 1
ATOM 761 N N . VAL A 1 94 ? -1.065 -1.126 -1.035 1.00 97.12 94 VAL A N 1
ATOM 762 C CA . VAL A 1 94 ? -1.662 0.172 -1.322 1.00 97.12 94 VAL A CA 1
ATOM 763 C C . VAL A 1 94 ? -1.138 0.653 -2.665 1.00 97.12 94 VAL A C 1
ATOM 765 O O . VAL A 1 94 ? 0.065 0.809 -2.853 1.00 97.12 94 VAL A O 1
ATOM 768 N N . PHE A 1 95 ? -2.050 0.910 -3.596 1.00 97.25 95 PHE A N 1
ATOM 769 C CA . PHE A 1 95 ? -1.749 1.471 -4.908 1.00 97.25 95 PHE A CA 1
ATOM 770 C C . PHE A 1 95 ? -2.074 2.957 -4.872 1.00 97.25 95 PHE A C 1
ATOM 772 O O . PHE A 1 95 ? -3.219 3.356 -5.101 1.00 97.25 95 PHE A O 1
ATOM 779 N N . ILE A 1 96 ? -1.062 3.773 -4.579 1.00 95.81 96 ILE A N 1
ATOM 780 C CA . ILE A 1 96 ? -1.208 5.220 -4.373 1.00 95.81 96 ILE A CA 1
ATOM 781 C C . ILE A 1 96 ? -1.968 5.914 -5.524 1.00 95.81 96 ILE A C 1
ATOM 783 O O . ILE A 1 96 ? -2.909 6.646 -5.227 1.00 95.81 96 ILE A O 1
ATOM 787 N N . PRO A 1 97 ? -1.680 5.651 -6.817 1.00 95.38 97 PRO A N 1
ATOM 788 C CA . PRO A 1 97 ? -2.323 6.369 -7.920 1.00 95.38 97 PRO A CA 1
ATOM 789 C C . PRO A 1 97 ? -3.834 6.136 -8.035 1.00 95.38 97 PRO A C 1
ATOM 791 O O . PRO A 1 97 ? -4.541 6.957 -8.607 1.00 95.38 97 PRO A O 1
ATOM 794 N N . THR A 1 98 ? -4.330 5.004 -7.528 1.00 95.38 98 THR A N 1
ATOM 795 C CA . THR A 1 98 ? -5.749 4.615 -7.634 1.00 95.38 98 THR A CA 1
ATOM 796 C C . THR A 1 98 ? -6.459 4.594 -6.285 1.00 95.38 98 THR A C 1
ATOM 798 O O . THR A 1 98 ? -7.634 4.240 -6.226 1.00 95.38 98 THR A O 1
ATOM 801 N N . TYR A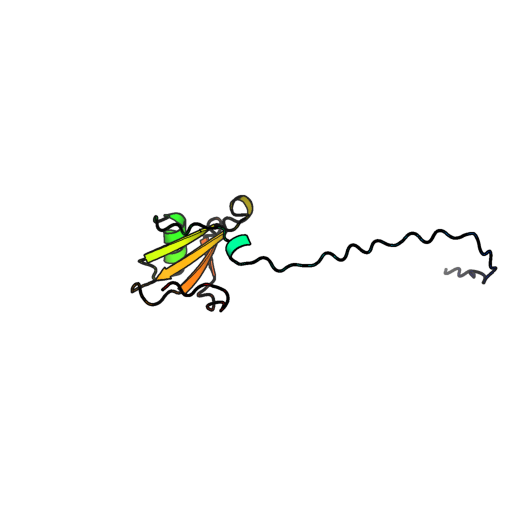 1 99 ? -5.751 4.924 -5.198 1.00 94.81 99 TYR A N 1
ATOM 802 C CA . TYR A 1 99 ? -6.206 4.740 -3.817 1.00 94.81 99 TYR A CA 1
ATOM 803 C C . TYR A 1 99 ? -6.769 3.338 -3.540 1.00 94.81 99 TYR A C 1
ATOM 805 O O . TYR A 1 99 ? -7.610 3.159 -2.663 1.00 94.81 99 TYR A O 1
ATOM 813 N N . LYS A 1 100 ? -6.331 2.319 -4.288 1.00 96.12 100 LYS A N 1
ATOM 814 C CA . LYS A 1 100 ? -6.780 0.941 -4.090 1.00 96.12 100 LYS A CA 1
ATOM 815 C C . LYS A 1 100 ? -5.999 0.317 -2.941 1.00 96.12 100 LYS A C 1
ATOM 817 O O . LYS A 1 100 ? -4.772 0.387 -2.916 1.00 96.12 100 LYS A O 1
ATOM 822 N N . VAL A 1 101 ? -6.713 -0.347 -2.039 1.00 96.69 101 VAL A N 1
ATOM 823 C CA . VAL A 1 101 ? -6.133 -1.115 -0.935 1.00 96.69 101 VAL A CA 1
ATOM 824 C C . VAL A 1 101 ? -6.507 -2.586 -1.105 1.00 96.69 101 VAL A C 1
ATOM 826 O O . VAL A 1 101 ? -7.655 -2.909 -1.405 1.00 96.69 101 VAL A O 1
ATOM 829 N N . ILE A 1 102 ? -5.534 -3.483 -0.953 1.00 95.12 102 ILE A N 1
ATOM 830 C CA . ILE A 1 102 ? -5.730 -4.937 -0.959 1.00 95.12 102 ILE A CA 1
ATOM 831 C C . ILE A 1 102 ? -5.223 -5.487 0.368 1.00 95.12 102 ILE A C 1
ATOM 833 O O . ILE A 1 102 ? -4.065 -5.287 0.724 1.00 95.12 102 ILE A O 1
ATOM 837 N N . GLY A 1 103 ? -6.079 -6.202 1.086 1.00 90.75 103 GLY A N 1
ATOM 838 C CA . GLY A 1 103 ? -5.721 -6.882 2.322 1.00 90.75 103 GLY A CA 1
ATOM 839 C C . GLY A 1 103 ? -6.906 -6.994 3.285 1.00 90.75 103 GLY A C 1
ATOM 840 O O . GLY A 1 103 ? -8.022 -6.622 2.918 1.00 90.75 103 GLY A O 1
ATOM 841 N N . PRO A 1 104 ? -6.670 -7.488 4.511 1.00 89.88 104 PRO A N 1
ATOM 842 C CA . PRO A 1 104 ? -5.372 -7.928 5.028 1.00 89.88 104 PRO A CA 1
ATOM 843 C C . PRO A 1 104 ? -4.826 -9.143 4.259 1.00 89.88 104 PRO A C 1
ATOM 845 O O . PRO A 1 104 ? -5.558 -10.085 3.964 1.00 89.88 104 PRO A O 1
ATOM 848 N N . LEU A 1 105 ? -3.547 -9.101 3.886 1.00 87.75 105 LEU A N 1
ATOM 849 C CA . LEU A 1 105 ? -2.853 -10.233 3.279 1.00 87.75 105 LEU A CA 1
ATOM 850 C C . LEU A 1 105 ? -2.588 -11.293 4.347 1.00 87.75 105 LEU A C 1
ATOM 852 O O . LEU A 1 105 ? -2.227 -10.964 5.479 1.00 87.75 105 LEU A O 1
ATOM 856 N N . MET A 1 106 ? -2.734 -12.565 3.976 1.00 73.94 106 MET A N 1
ATOM 857 C CA . MET A 1 106 ? -2.312 -13.654 4.851 1.00 73.94 106 MET A CA 1
ATOM 858 C C . MET A 1 106 ? -0.808 -13.519 5.133 1.00 73.94 106 MET A C 1
ATOM 860 O O . MET A 1 106 ? -0.060 -13.238 4.193 1.00 73.94 106 MET A O 1
ATOM 864 N N . PRO A 1 107 ? -0.357 -13.708 6.389 1.00 62.84 107 PRO A N 1
ATOM 865 C CA . PRO A 1 107 ? 1.062 -13.749 6.707 1.00 62.84 107 PRO A CA 1
ATOM 866 C C . PRO A 1 107 ? 1.703 -14.851 5.868 1.00 62.84 107 PRO A C 1
ATOM 868 O O . PRO A 1 107 ? 1.428 -16.034 6.072 1.00 62.84 107 PRO A O 1
ATOM 871 N N . ASP A 1 108 ? 2.503 -14.468 4.881 1.00 61.62 108 ASP A N 1
ATOM 872 C CA . ASP A 1 108 ? 3.324 -15.432 4.167 1.00 61.62 108 ASP A CA 1
ATOM 873 C C . ASP A 1 108 ? 4.383 -15.934 5.166 1.00 61.62 108 ASP A C 1
ATOM 875 O O . ASP A 1 108 ? 5.089 -15.109 5.755 1.00 61.62 108 ASP A O 1
ATOM 879 N N . PRO A 1 109 ? 4.500 -17.255 5.401 1.00 60.03 109 PRO A N 1
ATOM 880 C CA . PRO A 1 109 ? 5.468 -17.817 6.343 1.00 60.03 109 PRO A CA 1
ATOM 881 C C . PRO A 1 109 ? 6.934 -17.504 5.991 1.00 60.03 109 PRO A C 1
ATOM 883 O O . PRO A 1 109 ? 7.812 -17.729 6.820 1.00 60.03 109 PRO A O 1
ATOM 886 N N . SER A 1 110 ? 7.217 -16.993 4.787 1.00 61.34 110 SER A N 1
ATOM 887 C CA . SER A 1 110 ? 8.541 -16.503 4.385 1.00 61.34 110 SER A CA 1
ATOM 888 C C . SER A 1 110 ? 8.852 -15.072 4.843 1.00 61.34 110 SER A C 1
ATOM 890 O O . SER A 1 110 ? 10.010 -14.654 4.790 1.00 61.34 110 SER A O 1
ATOM 892 N N . LEU A 1 111 ? 7.855 -14.319 5.318 1.00 56.44 111 LEU A N 1
ATOM 893 C CA . LEU A 1 111 ? 8.065 -12.992 5.887 1.00 56.44 111 LEU A CA 1
ATOM 894 C C . LEU A 1 111 ? 8.530 -13.139 7.337 1.00 56.44 111 LEU A C 1
ATOM 896 O O . LEU A 1 111 ? 7.867 -13.826 8.117 1.00 56.44 111 LEU A O 1
ATOM 900 N N . PRO A 1 112 ? 9.643 -12.498 7.739 1.00 56.34 112 PRO A N 1
ATOM 901 C CA . PRO A 1 112 ? 10.078 -12.559 9.123 1.00 56.34 112 PRO A CA 1
ATOM 902 C C . PRO A 1 112 ? 8.969 -11.992 10.010 1.00 56.34 112 PRO A C 1
ATOM 904 O O . PRO A 1 112 ? 8.583 -10.827 9.870 1.00 56.34 112 PRO A O 1
ATOM 907 N N . VAL A 1 113 ? 8.468 -12.817 10.934 1.00 53.62 113 VAL A N 1
ATOM 908 C CA . VAL A 1 113 ? 7.712 -12.329 12.088 1.00 53.62 113 VAL A CA 1
ATOM 909 C C . VAL A 1 113 ? 8.614 -11.325 12.788 1.00 53.62 113 VAL A C 1
ATOM 911 O O . VAL A 1 113 ? 9.683 -11.673 13.288 1.00 53.62 113 VAL A O 1
ATOM 914 N N . SER A 1 114 ? 8.254 -10.045 12.719 1.00 54.75 114 SER A N 1
ATOM 915 C CA . SER A 1 114 ? 9.008 -9.026 13.431 1.00 54.75 114 SER A CA 1
ATOM 916 C C . SER A 1 114 ? 8.779 -9.232 14.919 1.00 54.75 114 SER A C 1
ATOM 918 O O . SER A 1 114 ? 7.715 -8.861 15.415 1.00 54.75 114 SER A O 1
ATOM 920 N N . ASN A 1 115 ? 9.756 -9.867 15.566 1.00 42.50 115 ASN A N 1
ATOM 921 C CA . ASN A 1 115 ? 9.971 -9.782 17.007 1.00 42.50 115 ASN A CA 1
ATOM 922 C C . ASN A 1 115 ? 10.211 -8.331 17.425 1.00 42.50 115 ASN A C 1
ATOM 924 O O . ASN A 1 115 ? 10.854 -7.594 16.638 1.00 42.50 115 ASN A O 1
#

Radius of gyration: 26.92 Å; chains: 1; bounding box: 40×50×76 Å

Sequence (115 aa):
MQKATNFPWRSSVCFLLAIVPLLTTCRLNRAMTFDEIYPPPWKEKSNGDISNALTAHNVPCPQYRWRRHINFEQTGEVFVHCSTNGSNWNAYLVFIPTYKVIGPLMPDPSLPVSN

Foldseek 3Di:
DDDDDDDDDDDDDPDDDDPPPPPVVPPPPDDDDPCLQFPDDKAFDDDPLLVVLCVVVVNDFPGKIKTATPPCVPFVWIWIWGDPPVQDTFIWIARSVVSDIDDSDDPDPSDDPDD

pLDDT: mean 79.55, std 19.06, range [41.0, 97.44]